Protein AF-0000000068720904 (afdb_homodimer)

Organism: Bacillus thuringiensis (NCBI:txid1428)

Secondary structure (DSSP, 8-state):
-PPP---B-TTSPBPEEEEEEEEEE-B-TTSSB-SS--EEPTT--EEEEEE-TTT--EEEEEE-TTS-EEEE-/-PPP---B-TTSPBPEEEEEEEEEE-B-TTSSB--SS-EEPTT--EEEEEE-TTT--EEEEEE-TTS-EEEE-

Nearest PDB structures (foldseek):
  6gaw-assembly1_BY  TM=2.038E-01  e=7.390E+00  Sus scrofa

pLDDT: mean 93.32, std 7.23, range [53.81, 98.44]

Foldseek 3Di:
DDDDDAEADPVGHGWDFDFDFAWDADADPVRDGDPPDTHTDPDPTDTDWIADPPPGDTFHWDADPVRDIYGDD/DDDDDAEADPVGHGWDFDFDFAFDADADPVRDGDPPDTHTDPDPTDTDWIADPPPGDTFHWDADPVRDIYGDD

Solvent-accessible surface area (backbone atoms only — not comparable to full-atom values): 8437 Å² total; per-residue (Å²): 128,85,75,81,65,77,41,61,40,96,87,67,46,67,36,23,38,29,30,33,39,26,27,41,21,46,57,36,91,80,26,40,73,39,72,86,67,54,44,66,45,84,92,59,59,45,76,66,29,28,36,24,84,84,82,65,51,71,40,48,59,41,63,50,98,88,62,26,48,35,69,48,131,127,86,77,81,66,77,41,60,39,95,86,68,46,67,36,23,38,28,28,33,38,27,28,42,22,46,57,37,92,78,28,39,73,32,80,70,76,50,45,65,47,86,91,58,57,44,78,65,30,29,36,25,83,82,84,64,52,71,39,48,60,40,62,50,99,86,63,25,47,35,70,47,128

Structure (mmCIF, N/CA/C/O backbone):
data_AF-0000000068720904-model_v1
#
loop_
_entity.id
_entity.type
_entity.pdbx_description
1 polymer 'Uncharacterized protein'
#
loop_
_atom_site.group_PDB
_atom_site.id
_atom_site.type_symbol
_atom_site.label_atom_id
_atom_site.label_alt_id
_atom_site.label_comp_id
_atom_site.label_asym_id
_atom_site.label_entity_id
_atom_site.label_seq_id
_atom_site.pdbx_PDB_ins_code
_atom_site.Cartn_x
_atom_site.Cartn_y
_atom_site.Cartn_z
_atom_site.occupancy
_atom_site.B_iso_or_equiv
_atom_site.auth_seq_id
_atom_site.auth_comp_id
_atom_site.auth_asym_id
_atom_site.auth_atom_id
_atom_site.pdbx_PDB_model_num
ATOM 1 N N . MET A 1 1 ? 4.43 -32.312 5.508 1 53.81 1 MET A N 1
ATOM 2 C CA . MET A 1 1 ? 3.605 -31.297 4.84 1 53.81 1 MET A CA 1
ATOM 3 C C . MET A 1 1 ? 4.355 -30.656 3.672 1 53.81 1 MET A C 1
ATOM 5 O O . MET A 1 1 ? 5.578 -30.516 3.719 1 53.81 1 MET A O 1
ATOM 9 N N . ALA A 1 2 ? 3.674 -30.609 2.516 1 71.44 2 ALA A N 1
ATOM 10 C CA . ALA A 1 2 ? 4.375 -30.172 1.312 1 71.44 2 ALA A CA 1
ATOM 11 C C . ALA A 1 2 ? 4.891 -28.734 1.467 1 71.44 2 ALA A C 1
ATOM 13 O O . ALA A 1 2 ? 4.258 -27.906 2.123 1 71.44 2 ALA A O 1
ATOM 14 N N . LYS A 1 3 ? 6.133 -28.547 1.232 1 90.44 3 LYS A N 1
ATOM 15 C CA . LYS A 1 3 ? 6.797 -27.25 1.254 1 90.44 3 LYS A CA 1
ATOM 16 C C . LYS A 1 3 ? 6.047 -26.234 0.398 1 90.44 3 LYS A C 1
ATOM 18 O O . LYS A 1 3 ? 5.508 -26.578 -0.655 1 90.44 3 LYS A O 1
ATOM 23 N N . TYR A 1 4 ? 5.844 -25.141 0.834 1 94.94 4 TYR A N 1
ATOM 24 C CA . TYR A 1 4 ? 5.168 -24.078 0.096 1 94.94 4 TYR A CA 1
ATOM 25 C C . TYR A 1 4 ? 5.91 -23.75 -1.196 1 94.94 4 TYR A C 1
ATOM 27 O O . TYR A 1 4 ? 7.137 -23.641 -1.203 1 94.94 4 TYR A O 1
ATOM 35 N N . GLU A 1 5 ? 5.129 -23.641 -2.232 1 93.75 5 GLU A N 1
ATOM 36 C CA . GLU A 1 5 ? 5.645 -23.156 -3.512 1 93.75 5 GLU A CA 1
ATOM 37 C C . GLU A 1 5 ? 4.973 -21.859 -3.926 1 93.75 5 GLU A C 1
ATOM 39 O O . GLU A 1 5 ? 3.744 -21.766 -3.955 1 93.75 5 GLU A O 1
ATOM 44 N N . LYS A 1 6 ? 5.836 -21 -4.332 1 96.12 6 LYS A N 1
ATOM 45 C CA . LYS A 1 6 ? 5.301 -19.719 -4.789 1 96.12 6 LYS A CA 1
ATOM 46 C C . LYS A 1 6 ? 4.457 -19.906 -6.047 1 96.12 6 LYS A C 1
ATOM 48 O O . LYS A 1 6 ? 4.789 -20.703 -6.918 1 96.12 6 LYS A O 1
ATOM 53 N N . PRO A 1 7 ? 3.449 -19.125 -6.168 1 97.06 7 PRO A N 1
ATOM 54 C CA . PRO A 1 7 ? 2.623 -19.234 -7.371 1 97.06 7 PRO A CA 1
ATOM 55 C C . PRO A 1 7 ? 3.369 -18.828 -8.641 1 97.06 7 PRO A C 1
ATOM 57 O O . PRO A 1 7 ? 4.164 -17.891 -8.617 1 97.06 7 PRO A O 1
ATOM 60 N N . ARG A 1 8 ? 3.035 -19.531 -9.688 1 97.25 8 ARG A N 1
ATOM 61 C CA . ARG A 1 8 ? 3.666 -19.297 -10.977 1 97.25 8 ARG A CA 1
ATOM 62 C C . ARG A 1 8 ? 2.621 -19.078 -12.062 1 97.25 8 ARG A C 1
ATOM 64 O O . ARG A 1 8 ? 1.516 -19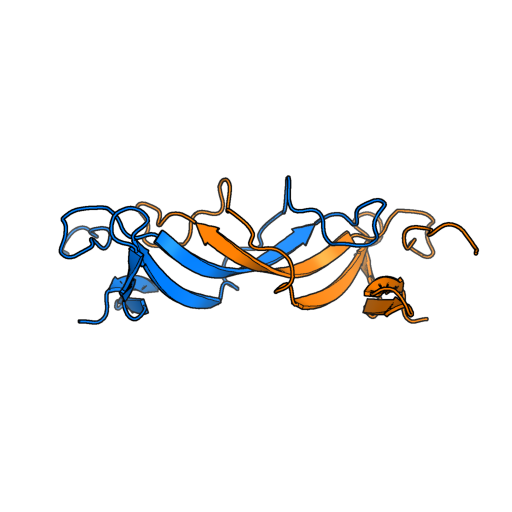.609 -11.992 1 97.25 8 ARG A O 1
ATOM 71 N N . CYS A 1 9 ? 3.021 -18.266 -12.984 1 97.94 9 CYS A N 1
ATOM 72 C CA . CYS A 1 9 ? 2.23 -18.062 -14.188 1 97.94 9 CYS A CA 1
ATOM 73 C C . CYS A 1 9 ? 2.309 -19.266 -15.117 1 97.94 9 CYS A C 1
ATOM 75 O O . CYS A 1 9 ? 3.25 -20.062 -15.031 1 97.94 9 CYS A O 1
ATOM 77 N N . ASP A 1 10 ? 1.298 -19.391 -16.062 1 97.19 10 ASP A N 1
ATOM 78 C CA . ASP A 1 10 ? 1.336 -20.453 -17.078 1 97.19 10 ASP A CA 1
ATOM 79 C C . ASP A 1 10 ? 2.574 -20.312 -17.953 1 97.19 10 ASP A C 1
ATOM 81 O O . ASP A 1 10 ? 3.076 -21.312 -18.484 1 97.19 10 ASP A O 1
ATOM 85 N N . CYS A 1 11 ? 3.1 -19.219 -18.047 1 98 11 CYS A N 1
ATOM 86 C CA . CYS A 1 11 ? 4.266 -19 -18.891 1 98 11 CYS A CA 1
ATOM 87 C C . CYS A 1 11 ? 5.547 -19.391 -18.172 1 98 11 CYS A C 1
ATOM 89 O O . CYS A 1 11 ? 6.637 -19.312 -18.734 1 98 11 CYS A O 1
ATOM 91 N N . GLY A 1 12 ? 5.48 -19.703 -16.875 1 97.19 12 GLY A N 1
ATOM 92 C CA . GLY A 1 12 ? 6.621 -20.172 -16.109 1 97.19 12 GLY A CA 1
ATOM 93 C C . GLY A 1 12 ? 7.184 -19.141 -15.172 1 97.19 12 GLY A C 1
ATOM 94 O O . GLY A 1 12 ? 7.93 -19.469 -14.25 1 97.19 12 GLY A O 1
ATOM 95 N N . SER A 1 13 ? 6.816 -17.875 -15.219 1 97.56 13 SER A N 1
ATOM 96 C CA . SER A 1 13 ? 7.359 -16.781 -14.43 1 97.56 13 SER A CA 1
ATOM 97 C C . SER A 1 13 ? 6.691 -16.703 -13.062 1 97.56 13 SER A C 1
ATOM 99 O O . SER A 1 13 ? 5.555 -17.141 -12.891 1 97.56 13 SER A O 1
ATOM 101 N N . PRO A 1 14 ? 7.406 -16.141 -12.109 1 96.88 14 PRO A N 1
ATOM 102 C CA . PRO A 1 14 ? 6.77 -15.914 -10.805 1 96.88 14 PRO A CA 1
ATOM 103 C C . PRO A 1 14 ? 5.637 -14.891 -10.883 1 96.88 14 PRO A C 1
ATOM 105 O O . PRO A 1 14 ? 5.727 -13.922 -11.641 1 96.88 14 PRO A O 1
ATOM 108 N N . LEU A 1 15 ? 4.633 -15.117 -10.094 1 97.81 15 LEU A N 1
ATOM 109 C CA . LEU A 1 15 ? 3.529 -14.172 -9.992 1 97.81 15 LEU A CA 1
ATOM 110 C C . LEU A 1 15 ? 3.77 -13.18 -8.859 1 97.81 15 LEU A C 1
ATOM 112 O O . LEU A 1 15 ? 4.355 -13.539 -7.832 1 97.81 15 LEU A O 1
ATOM 116 N N . ALA A 1 16 ? 3.275 -11.992 -9.062 1 97.5 16 ALA A N 1
ATOM 117 C CA . ALA A 1 16 ? 3.338 -10.938 -8.055 1 97.5 16 ALA A CA 1
ATOM 118 C C . ALA A 1 16 ? 1.971 -10.703 -7.418 1 97.5 16 ALA A C 1
ATOM 120 O O . ALA A 1 16 ? 0.938 -10.977 -8.031 1 97.5 16 ALA A O 1
ATOM 121 N N . PHE A 1 17 ? 2.053 -10.266 -6.234 1 97.56 17 PHE A N 1
ATOM 122 C CA . PHE A 1 17 ? 0.867 -9.805 -5.523 1 97.56 17 PHE A CA 1
ATOM 123 C C . PHE A 1 17 ? 0.452 -8.422 -6.008 1 97.56 17 PHE A C 1
ATOM 125 O O . PHE A 1 17 ? 1.273 -7.504 -6.059 1 97.56 17 PHE A O 1
ATOM 132 N N . ARG A 1 18 ? -0.755 -8.219 -6.402 1 97.19 18 ARG A N 1
ATOM 133 C CA . ARG A 1 18 ? -1.301 -6.91 -6.727 1 97.19 18 ARG A CA 1
ATOM 134 C C . ARG A 1 18 ? -2.527 -6.598 -5.879 1 97.19 18 ARG A C 1
ATOM 136 O O . ARG A 1 18 ? -3.475 -7.387 -5.832 1 97.19 18 ARG A O 1
ATOM 143 N N . GLY A 1 19 ? -2.438 -5.508 -5.188 1 96.75 19 GLY A N 1
ATOM 144 C CA . GLY A 1 19 ? -3.523 -5.125 -4.297 1 96.75 19 GLY A CA 1
ATOM 145 C C . GLY A 1 19 ? -3.164 -3.975 -3.377 1 96.75 19 GLY A C 1
ATOM 146 O O . GLY A 1 19 ? -2.318 -3.145 -3.713 1 96.75 19 GLY A O 1
ATOM 147 N N . TYR A 1 20 ? -3.9 -3.926 -2.314 1 96.19 20 TYR A N 1
ATOM 148 C CA . TYR A 1 20 ? -3.742 -2.838 -1.354 1 96.19 20 TYR A CA 1
ATOM 149 C C . TYR A 1 20 ? -2.865 -3.27 -0.185 1 96.19 20 TYR A C 1
ATOM 151 O O . TYR A 1 20 ? -3.107 -4.309 0.433 1 96.19 20 TYR A O 1
ATOM 159 N N . ILE A 1 21 ? -1.916 -2.471 0.069 1 94.12 21 ILE A N 1
ATOM 160 C CA . ILE A 1 21 ? -1.068 -2.604 1.249 1 94.12 21 ILE A CA 1
ATOM 161 C C . ILE A 1 21 ? -1.359 -1.464 2.223 1 94.12 21 ILE A C 1
ATOM 163 O O . ILE A 1 21 ? -1.448 -0.302 1.819 1 94.12 21 ILE A O 1
ATOM 167 N N . TYR A 1 22 ? -1.606 -1.882 3.479 1 95.12 22 TYR A N 1
ATOM 168 C CA . TYR A 1 22 ? -1.789 -0.863 4.504 1 95.12 22 TYR A CA 1
ATOM 169 C C . TYR A 1 22 ? -0.447 -0.313 4.973 1 95.12 22 TYR A C 1
ATOM 171 O O . TYR A 1 22 ? 0.472 -1.078 5.277 1 95.12 22 TYR A O 1
ATOM 179 N N . ALA A 1 23 ? -0.345 1.045 4.965 1 95.06 23 ALA A N 1
ATOM 180 C CA . ALA A 1 23 ? 0.965 1.618 5.262 1 95.06 23 ALA A CA 1
ATOM 181 C C . ALA A 1 23 ? 0.832 3.016 5.859 1 95.06 23 ALA A C 1
ATOM 183 O O . ALA A 1 23 ? -0.236 3.629 5.789 1 95.06 23 ALA A O 1
ATOM 184 N N . VAL A 1 24 ? 1.888 3.375 6.508 1 94.38 24 VAL A N 1
ATOM 185 C CA . VAL A 1 24 ? 2.109 4.766 6.883 1 94.38 24 VAL A CA 1
ATOM 186 C C . VAL A 1 24 ? 3.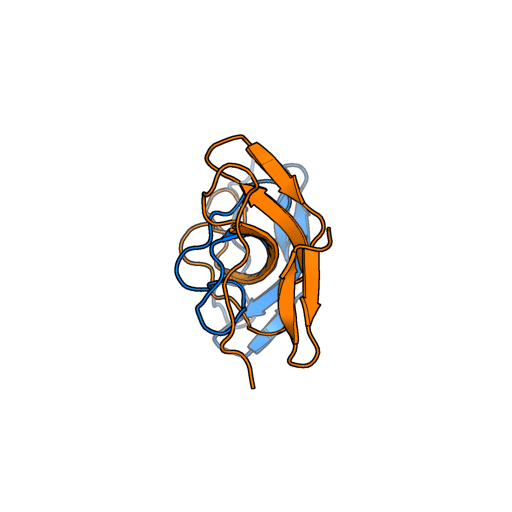205 5.371 6.004 1 94.38 24 VAL A C 1
ATOM 188 O O . VAL A 1 24 ? 4.254 4.754 5.801 1 94.38 24 VAL A O 1
ATOM 191 N N . THR A 1 25 ? 2.891 6.535 5.441 1 94.5 25 THR A N 1
ATOM 192 C CA . THR A 1 25 ? 3.893 7.176 4.598 1 94.5 25 THR A CA 1
ATOM 193 C C . THR A 1 25 ? 3.793 8.695 4.695 1 94.5 25 THR A C 1
ATOM 195 O O . THR A 1 25 ? 2.803 9.227 5.203 1 94.5 25 THR A O 1
ATOM 198 N N . GLY A 1 26 ? 4.801 9.305 4.246 1 94.5 26 GLY A N 1
ATOM 199 C CA . GLY A 1 26 ? 4.793 10.758 4.277 1 94.5 26 GLY A CA 1
ATOM 200 C C . GLY A 1 26 ? 3.871 11.367 3.24 1 94.5 26 GLY A C 1
ATOM 201 O O . GLY A 1 26 ? 3.412 10.68 2.326 1 94.5 26 GLY A O 1
ATOM 202 N N . VAL A 1 27 ? 3.664 12.656 3.406 1 96.06 27 VAL A N 1
ATOM 203 C CA . VAL A 1 27 ? 2.947 13.469 2.428 1 96.06 27 VAL A CA 1
ATOM 204 C C . VAL A 1 27 ? 3.936 14.32 1.639 1 96.06 27 VAL A C 1
ATOM 206 O O . VAL A 1 27 ? 4.773 15.016 2.223 1 96.06 27 VAL A O 1
ATOM 209 N N . THR A 1 28 ? 3.854 14.273 0.358 1 94.69 28 THR A N 1
ATOM 210 C CA . THR A 1 28 ? 4.801 14.984 -0.493 1 94.69 28 THR A CA 1
ATOM 211 C C . THR A 1 28 ? 4.457 16.469 -0.564 1 94.69 28 THR A C 1
ATOM 213 O O . THR A 1 28 ? 3.4 16.891 -0.086 1 94.69 28 THR A O 1
ATOM 216 N N . GLN A 1 29 ? 5.336 17.188 -1.253 1 94.19 29 GLN A N 1
ATOM 217 C CA . GLN A 1 29 ? 5.113 18.625 -1.459 1 94.19 29 GLN A CA 1
ATOM 218 C C . GLN A 1 29 ? 3.92 18.859 -2.381 1 94.19 29 GLN A C 1
ATOM 220 O O . GLN A 1 29 ? 3.355 19.953 -2.398 1 94.19 29 GLN A O 1
ATOM 225 N N . LYS A 1 30 ? 3.557 17.812 -3.117 1 93.12 30 LYS A N 1
ATOM 226 C CA . LYS A 1 30 ? 2.424 17.938 -4.027 1 93.12 30 LYS A CA 1
ATOM 227 C C . LYS A 1 30 ? 1.127 17.5 -3.355 1 93.12 30 LYS A C 1
ATOM 229 O O . LYS A 1 30 ? 0.075 17.453 -3.998 1 93.12 30 LYS A O 1
ATOM 234 N N . GLY A 1 31 ? 1.241 17.109 -2.078 1 94.75 31 GLY A N 1
ATOM 235 C CA . GLY A 1 31 ? 0.041 16.797 -1.325 1 94.75 31 GLY A CA 1
ATOM 236 C C . GLY A 1 31 ? -0.442 15.367 -1.558 1 94.75 31 GLY A C 1
ATOM 237 O O . GLY A 1 31 ? -1.636 15.086 -1.434 1 94.75 31 GLY A O 1
ATOM 238 N N . LEU A 1 32 ? 0.422 14.539 -2.031 1 94.06 32 LEU A N 1
ATOM 239 C CA . LEU A 1 32 ? 0.117 13.133 -2.27 1 94.06 32 LEU A CA 1
ATOM 240 C C . LEU A 1 32 ? 0.897 12.242 -1.312 1 94.06 32 LEU A C 1
ATOM 242 O O . LEU A 1 32 ? 1.914 12.656 -0.754 1 94.06 32 LEU A O 1
ATOM 246 N N . PRO A 1 33 ? 0.322 11.047 -1.099 1 94.56 33 PRO A N 1
ATOM 247 C CA . PRO A 1 33 ? 1.167 10.133 -0.33 1 94.56 33 PRO A CA 1
ATOM 248 C C . PRO A 1 33 ? 2.506 9.859 -1.009 1 94.56 33 PRO A C 1
ATOM 250 O O . PRO A 1 33 ? 2.566 9.727 -2.234 1 94.56 33 PRO A O 1
ATOM 253 N N . SER A 1 34 ? 3.52 9.789 -0.166 1 91.75 34 SER A N 1
ATOM 254 C CA . SER A 1 34 ? 4.832 9.438 -0.703 1 91.75 34 SER A CA 1
ATOM 255 C C . SER A 1 34 ? 4.887 7.969 -1.104 1 91.75 34 SER A C 1
ATOM 257 O O . SER A 1 34 ? 4.512 7.09 -0.322 1 91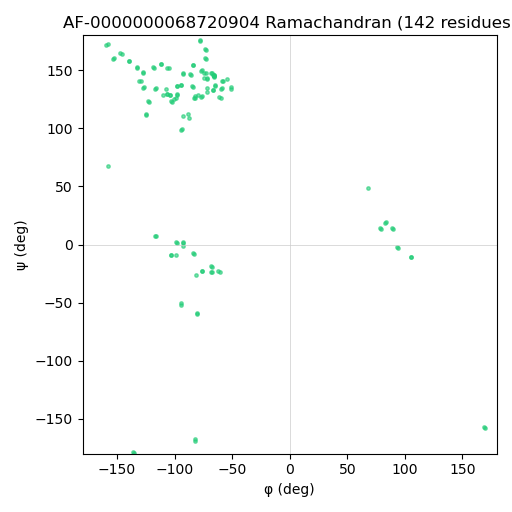.75 34 SER A O 1
ATOM 259 N N . MET A 1 35 ? 5.457 7.746 -2.307 1 83.25 35 MET A N 1
ATOM 260 C CA . MET A 1 35 ? 5.566 6.379 -2.812 1 83.25 35 MET A CA 1
ATOM 261 C C . MET A 1 35 ? 6.957 5.809 -2.555 1 83.25 35 MET A C 1
ATOM 263 O O . MET A 1 35 ? 7.219 4.641 -2.85 1 83.25 35 MET A O 1
ATOM 267 N N . TYR A 1 36 ? 7.93 6.52 -2.131 1 76.69 36 TYR A N 1
ATOM 268 C CA . TYR A 1 36 ? 9.328 6.105 -2.033 1 76.69 36 TYR A CA 1
ATOM 269 C C . TYR A 1 36 ? 9.562 5.293 -0.765 1 76.69 36 TYR A C 1
ATOM 271 O O . TYR A 1 36 ? 10.219 4.25 -0.801 1 76.69 36 TYR A O 1
ATOM 279 N N . ARG A 1 37 ? 8.93 5.348 0.271 1 77.31 37 ARG A N 1
ATOM 280 C CA . ARG A 1 37 ? 9.227 4.574 1.474 1 77.31 37 ARG A CA 1
ATOM 281 C C . ARG A 1 37 ? 7.988 4.457 2.363 1 77.31 37 ARG A C 1
ATOM 283 O O . ARG A 1 37 ? 8 4.902 3.512 1 77.31 37 ARG A O 1
ATOM 290 N N . PRO A 1 38 ? 7.098 3.752 1.802 1 86.38 38 PRO A N 1
ATOM 291 C CA . PRO A 1 38 ? 5.992 3.494 2.729 1 86.38 38 PRO A CA 1
ATOM 292 C C . PRO A 1 38 ? 6.344 2.459 3.795 1 86.38 38 PRO A C 1
ATOM 294 O O . PRO A 1 38 ? 7.191 1.594 3.562 1 86.38 38 PRO A O 1
ATOM 297 N N . LEU A 1 39 ? 5.852 2.668 4.961 1 89.75 39 LEU A N 1
ATOM 298 C CA . LEU A 1 39 ? 5.988 1.696 6.039 1 89.75 39 LEU A CA 1
ATOM 299 C C . LEU A 1 39 ? 4.762 0.79 6.113 1 89.75 39 LEU A C 1
ATOM 301 O O . LEU A 1 39 ? 3.74 1.167 6.691 1 89.75 39 LEU A O 1
ATOM 305 N N . PRO A 1 40 ? 4.91 -0.34 5.547 1 89.94 40 PRO A N 1
ATOM 306 C CA . PRO A 1 40 ? 3.754 -1.24 5.543 1 89.94 40 PRO A CA 1
ATOM 307 C C . PRO A 1 40 ? 3.461 -1.83 6.918 1 89.94 40 PRO A C 1
ATOM 309 O O . PRO A 1 40 ? 4.383 -2.086 7.695 1 89.94 40 PRO A O 1
ATOM 312 N N . ILE A 1 41 ? 2.271 -1.955 7.211 1 89.19 41 ILE A N 1
ATOM 313 C CA . ILE A 1 41 ? 1.805 -2.699 8.375 1 89.19 41 ILE A CA 1
ATOM 314 C C . ILE A 1 41 ? 1.286 -4.066 7.938 1 89.19 41 ILE A C 1
ATOM 316 O O . ILE A 1 41 ? 0.317 -4.16 7.18 1 89.19 41 ILE A O 1
ATOM 320 N N . LYS A 1 42 ? 1.901 -5.035 8.523 1 86.19 42 LYS A N 1
ATOM 321 C CA . LYS A 1 42 ? 1.64 -6.402 8.094 1 86.19 42 LYS A CA 1
ATOM 322 C C . LYS A 1 42 ? 0.265 -6.875 8.555 1 86.19 42 LYS A C 1
ATOM 324 O O . LYS A 1 42 ? -0.192 -6.5 9.641 1 86.19 42 LYS A O 1
ATOM 329 N N . GLY A 1 43 ? -0.296 -7.727 7.707 1 87.81 43 GLY A N 1
ATOM 330 C CA . GLY A 1 43 ? -1.505 -8.422 8.117 1 87.81 43 GLY A CA 1
ATOM 331 C C . GLY A 1 43 ? -2.775 -7.719 7.688 1 87.81 43 GLY A C 1
ATOM 332 O O . GLY A 1 43 ? -3.879 -8.211 7.926 1 87.81 43 GLY A O 1
ATOM 333 N N . LEU A 1 44 ? -2.643 -6.582 7.047 1 91.88 44 LEU A N 1
ATOM 334 C CA . LEU A 1 44 ? -3.828 -5.82 6.672 1 91.88 44 LEU A CA 1
ATOM 335 C C . LEU A 1 44 ? -3.943 -5.699 5.156 1 91.88 44 LEU A C 1
ATOM 337 O O . LEU A 1 44 ? -4.773 -4.941 4.652 1 91.88 44 LEU A O 1
ATOM 341 N N . GLU A 1 45 ? -3.109 -6.379 4.48 1 92.88 45 GLU A N 1
ATOM 342 C CA . GLU A 1 45 ? -3.113 -6.309 3.021 1 92.88 45 GLU A CA 1
ATOM 343 C C . GLU A 1 45 ? -4.371 -6.953 2.443 1 92.88 45 GLU A C 1
ATOM 345 O O . G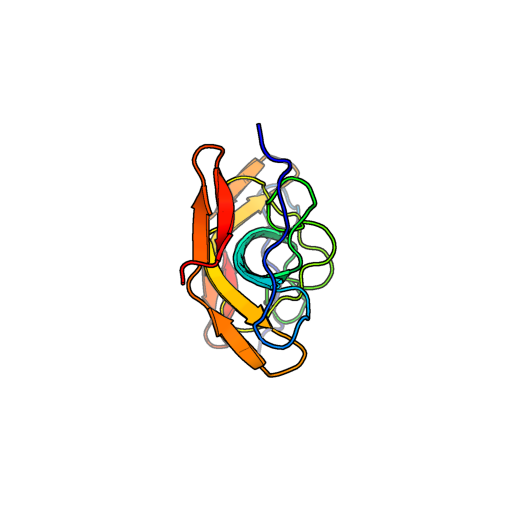LU A 1 45 ? -4.914 -7.895 3.023 1 92.88 45 GLU A O 1
ATOM 350 N N . LYS A 1 46 ? -4.785 -6.379 1.332 1 94.62 46 LYS A N 1
ATOM 351 C CA . LYS A 1 46 ? -5.906 -6.902 0.558 1 94.62 46 LYS A CA 1
ATOM 352 C C . LYS A 1 46 ? -5.5 -7.168 -0.889 1 94.62 46 LYS A C 1
ATOM 354 O O . LYS A 1 46 ? -5.312 -6.23 -1.668 1 94.62 46 LYS A O 1
ATOM 359 N N . GLY A 1 47 ? -5.488 -8.367 -1.169 1 95.88 47 GLY A N 1
ATOM 360 C CA . GLY A 1 47 ? -5.086 -8.742 -2.516 1 95.88 47 GLY A CA 1
ATOM 361 C C . GLY A 1 47 ? -6.223 -8.688 -3.516 1 95.88 47 GLY A C 1
ATOM 362 O O . GLY A 1 47 ? -7.34 -9.109 -3.219 1 95.88 47 GLY A O 1
ATOM 363 N N . GLU A 1 48 ? -5.961 -8.156 -4.637 1 96.69 48 GLU A N 1
ATOM 364 C CA . GLU A 1 48 ? -6.918 -8.172 -5.738 1 96.69 48 GLU A CA 1
ATOM 365 C C . GLU A 1 48 ? -6.66 -9.344 -6.68 1 96.69 48 GLU A C 1
ATOM 367 O O . GLU A 1 48 ? -7.578 -10.102 -7.004 1 96.69 48 GLU A O 1
ATOM 372 N N . ASP A 1 49 ? -5.434 -9.508 -7.117 1 97.94 49 ASP A N 1
ATOM 373 C CA . ASP A 1 49 ? -5.074 -10.625 -7.988 1 97.94 49 ASP A CA 1
ATOM 374 C C . ASP A 1 49 ? -3.574 -10.891 -7.941 1 97.94 49 ASP A C 1
ATOM 376 O O . ASP A 1 49 ? -2.842 -10.242 -7.195 1 97.94 49 ASP A O 1
ATOM 380 N N . LEU A 1 50 ? -3.207 -12.016 -8.586 1 98.44 50 LEU A N 1
ATOM 381 C CA . LEU A 1 50 ? -1.811 -12.297 -8.898 1 98.44 50 LEU A CA 1
ATOM 382 C C . LEU A 1 50 ? -1.485 -11.914 -10.336 1 98.44 50 LEU A C 1
ATOM 384 O O . LEU A 1 50 ? -2.256 -12.211 -11.25 1 98.44 50 LEU A O 1
ATOM 388 N N . PHE A 1 51 ? -0.337 -11.273 -10.492 1 97.88 51 PHE A N 1
ATOM 389 C CA . PHE A 1 51 ? -0.013 -10.617 -11.75 1 97.88 51 PHE A CA 1
ATOM 390 C C . PHE A 1 51 ? 1.339 -11.086 -12.273 1 97.88 51 PHE A C 1
ATOM 392 O O . PHE A 1 51 ? 2.303 -11.195 -11.516 1 97.88 51 PHE A O 1
ATOM 399 N N . CYS A 1 52 ? 1.334 -11.344 -13.555 1 98.06 52 CYS A N 1
ATOM 400 C CA . CYS A 1 52 ? 2.594 -11.695 -14.203 1 98.06 52 CYS A CA 1
ATOM 401 C C . CYS A 1 52 ? 3.184 -10.5 -14.938 1 98.06 52 CYS A C 1
ATOM 403 O O . CYS A 1 52 ? 2.59 -9.992 -15.891 1 98.06 52 CYS A O 1
ATOM 405 N N . TRP A 1 53 ? 4.414 -10.164 -14.633 1 96.06 53 TRP A N 1
ATOM 406 C CA . TRP A 1 53 ? 5.066 -9.023 -15.266 1 96.06 53 TRP A CA 1
ATOM 407 C C . TRP A 1 53 ? 5.5 -9.367 -16.688 1 96.06 53 TRP A C 1
ATOM 409 O O . TRP A 1 53 ? 5.652 -8.484 -17.531 1 96.06 53 TRP A O 1
ATOM 419 N N . HIS A 1 54 ? 5.633 -10.602 -16.859 1 97.5 54 HIS A N 1
ATOM 420 C CA . HIS A 1 54 ? 6.168 -11.031 -18.141 1 97.5 54 HIS A CA 1
ATOM 421 C C . HIS A 1 54 ? 5.086 -11.047 -19.219 1 97.5 54 HIS A C 1
ATOM 423 O O . HIS A 1 54 ? 5.223 -10.398 -20.266 1 97.5 54 HIS A O 1
ATOM 429 N N . CYS A 1 55 ? 4.035 -11.781 -19.094 1 98.12 55 CYS A N 1
ATOM 430 C CA . CYS A 1 55 ? 3.02 -11.922 -20.141 1 98.12 55 CYS A CA 1
ATOM 431 C C . CYS A 1 55 ? 1.782 -11.094 -19.797 1 98.12 55 CYS A C 1
ATOM 433 O O . CYS A 1 55 ? 0.825 -11.062 -20.578 1 98.12 55 CYS A O 1
ATOM 435 N N . ARG A 1 56 ? 1.661 -10.539 -18.656 1 97.06 56 ARG A N 1
ATOM 436 C CA . ARG A 1 56 ? 0.66 -9.562 -18.25 1 97.06 56 ARG A CA 1
ATOM 437 C C . ARG A 1 56 ? -0.665 -10.242 -17.922 1 97.06 56 ARG A C 1
ATOM 439 O O . ARG A 1 56 ? -1.697 -9.578 -17.797 1 97.06 56 ARG A O 1
ATOM 446 N N . LYS A 1 57 ? -0.633 -11.562 -17.781 1 97.12 57 LYS A N 1
ATOM 447 C CA . LYS A 1 57 ? -1.833 -12.273 -17.344 1 97.12 57 LYS A CA 1
ATO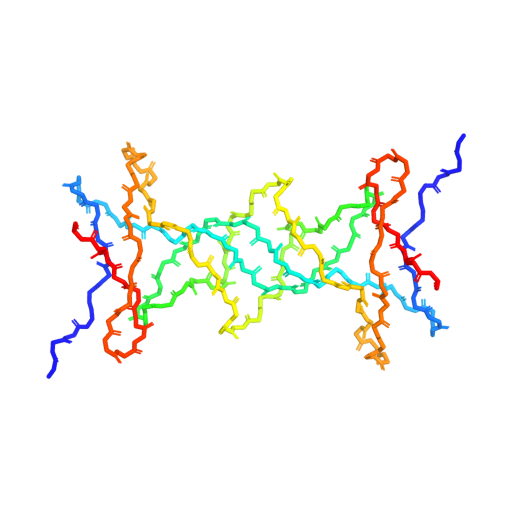M 448 C C . LYS A 1 57 ? -2.062 -12.102 -15.852 1 97.12 57 LYS A C 1
ATOM 450 O O . LYS A 1 57 ? -1.108 -11.977 -15.078 1 97.12 57 LYS A O 1
ATOM 455 N N . SER A 1 58 ? -3.326 -12.141 -15.492 1 97.62 58 SER A N 1
ATOM 456 C CA . SER A 1 58 ? -3.721 -12.094 -14.086 1 97.62 58 SER A CA 1
ATOM 457 C C . SER A 1 58 ? -4.469 -13.359 -13.68 1 97.62 58 SER A C 1
ATOM 459 O O . SER A 1 58 ? -5.094 -14.008 -14.516 1 97.62 58 SER A O 1
ATOM 461 N N . TYR A 1 59 ? -4.344 -13.641 -12.422 1 98.19 59 TYR A N 1
ATOM 462 C CA . TYR A 1 59 ? -5 -14.812 -11.844 1 98.19 59 TYR A CA 1
ATOM 463 C C . TYR A 1 59 ? -5.711 -14.453 -10.547 1 98.19 59 TYR A C 1
ATOM 465 O O . TYR A 1 59 ? -5.301 -13.531 -9.836 1 98.19 59 TYR A O 1
ATOM 473 N N . GLU A 1 60 ? -6.746 -15.172 -10.227 1 97.94 60 GLU A N 1
ATOM 474 C CA . GLU A 1 60 ? -7.418 -15.008 -8.938 1 97.94 60 GLU A CA 1
ATOM 475 C C . GLU A 1 60 ? -6.504 -15.398 -7.781 1 97.94 60 GLU A C 1
ATOM 477 O O . GLU A 1 60 ? -5.801 -16.406 -7.855 1 97.94 60 GLU A O 1
ATOM 482 N N . ILE A 1 61 ? -6.562 -14.594 -6.832 1 97.94 61 ILE A N 1
ATOM 483 C CA . ILE A 1 61 ? -5.734 -14.812 -5.648 1 97.94 61 ILE A CA 1
ATOM 484 C C . ILE A 1 61 ? -6.527 -15.578 -4.594 1 97.94 61 ILE A C 1
ATOM 486 O O . ILE A 1 61 ? -7.719 -15.328 -4.402 1 97.94 61 ILE A O 1
ATOM 490 N N . GLY A 1 62 ? -5.898 -16.562 -3.947 1 96.31 62 GLY A N 1
ATOM 491 C CA . GLY A 1 62 ? -6.453 -17.312 -2.83 1 96.31 62 GLY A CA 1
ATOM 492 C C . GLY A 1 62 ? -5.465 -17.516 -1.696 1 96.31 62 GLY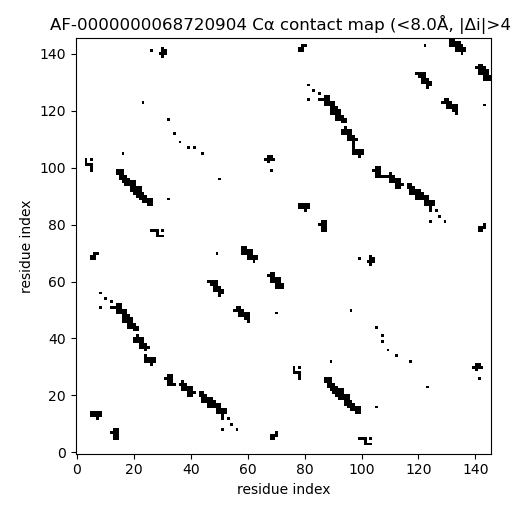 A C 1
ATOM 493 O O . GLY A 1 62 ? -4.375 -16.938 -1.71 1 96.31 62 GLY A O 1
ATOM 494 N N . LYS A 1 63 ? -5.953 -18.219 -0.68 1 95.31 63 LYS A N 1
ATOM 495 C CA . LYS A 1 63 ? -5.113 -18.594 0.455 1 95.31 63 LYS A CA 1
ATOM 496 C C . LYS A 1 63 ? -5.246 -20.078 0.768 1 95.31 63 LYS A C 1
ATOM 498 O O . LYS A 1 63 ? -6.336 -20.641 0.658 1 95.31 63 LYS A O 1
ATOM 503 N N . ASP A 1 64 ? -4.105 -20.656 1.104 1 94.75 64 ASP A N 1
ATOM 504 C CA . ASP A 1 64 ? -4.191 -22.047 1.558 1 94.75 64 ASP A CA 1
ATOM 505 C C . ASP A 1 64 ? -4.57 -22.109 3.035 1 94.75 64 ASP A C 1
ATOM 507 O O . ASP A 1 64 ? -4.941 -21.094 3.637 1 94.75 64 ASP A O 1
ATOM 511 N N . GLN A 1 65 ? -4.477 -23.281 3.691 1 94.25 65 GLN A N 1
ATOM 512 C CA . GLN A 1 65 ? -4.953 -23.516 5.051 1 94.25 65 GLN A CA 1
ATOM 513 C C . GLN A 1 65 ? -4.133 -22.734 6.066 1 94.25 65 GLN A C 1
ATOM 515 O O . GLN A 1 65 ? -4.605 -22.453 7.168 1 94.25 65 GLN A O 1
ATOM 520 N N . LYS A 1 66 ? -2.85 -22.375 5.688 1 94.88 66 LYS A N 1
ATOM 521 C CA . LYS A 1 66 ? -1.953 -21.656 6.594 1 94.88 66 LYS A CA 1
ATOM 522 C C . LYS A 1 66 ? -1.957 -20.156 6.309 1 94.88 66 LYS A C 1
ATOM 524 O O . LYS A 1 66 ? -1.156 -19.422 6.875 1 94.88 66 LYS A O 1
ATOM 529 N N . GLY A 1 67 ? -2.758 -19.734 5.34 1 93.44 67 GLY A N 1
ATOM 530 C CA . GLY A 1 67 ? -2.889 -18.328 5.031 1 93.44 67 GLY A CA 1
ATOM 531 C C . GLY A 1 67 ? -1.89 -17.844 3.996 1 93.44 67 GLY A C 1
ATOM 532 O O . GLY A 1 67 ? -1.707 -16.641 3.812 1 93.44 67 GLY A O 1
ATOM 533 N N . ARG A 1 68 ? -1.256 -18.828 3.334 1 95.38 68 ARG A N 1
ATOM 534 C CA . ARG A 1 68 ? -0.262 -18.469 2.332 1 95.38 68 ARG A CA 1
ATOM 535 C C . ARG A 1 68 ? -0.917 -18.219 0.975 1 95.38 68 ARG A C 1
ATOM 537 O O . ARG A 1 68 ? -1.878 -18.906 0.616 1 95.38 68 ARG A O 1
ATOM 544 N N . ILE A 1 69 ? -0.343 -17.297 0.26 1 97.12 69 ILE A N 1
ATOM 545 C CA . ILE A 1 69 ? -0.887 -16.891 -1.033 1 97.12 69 ILE A CA 1
ATOM 546 C C . ILE A 1 69 ? -0.76 -18.047 -2.023 1 97.12 69 ILE A C 1
ATOM 548 O O . ILE A 1 69 ? 0.319 -18.625 -2.18 1 97.12 69 ILE A O 1
ATOM 552 N N . VAL A 1 70 ? -1.854 -18.312 -2.738 1 97.06 70 VAL A N 1
ATOM 553 C CA . VAL A 1 70 ? -1.865 -19.297 -3.807 1 97.06 70 VAL A CA 1
ATOM 554 C C . VAL A 1 70 ? -2.682 -18.781 -4.988 1 97.06 70 VAL A C 1
ATOM 556 O O . VAL A 1 70 ? -3.471 -17.844 -4.844 1 97.06 70 VAL A O 1
ATOM 559 N N . ARG A 1 71 ? -2.383 -19.344 -6.094 1 96.19 71 ARG A N 1
ATOM 560 C CA . ARG A 1 71 ? -3.174 -19.094 -7.293 1 96.19 71 ARG A CA 1
ATOM 561 C C . ARG A 1 71 ? -4.418 -19.984 -7.328 1 96.19 71 ARG A C 1
ATOM 563 O O . ARG A 1 71 ? -4.336 -21.188 -7.086 1 96.19 71 ARG A O 1
ATOM 570 N N . VAL A 1 72 ? -5.605 -19.219 -7.496 1 91.94 72 VAL A N 1
ATOM 571 C CA . VAL A 1 72 ? -6.836 -19.984 -7.648 1 91.94 72 VAL A CA 1
ATOM 572 C C . VAL A 1 72 ? -7.062 -20.312 -9.125 1 91.94 72 VAL A C 1
ATOM 574 O O . VAL A 1 72 ? -6.91 -19.453 -9.992 1 91.94 72 VAL A O 1
ATOM 577 N N . ASN A 1 73 ? -6.984 -21.562 -9.586 1 73.75 73 ASN A N 1
ATOM 578 C CA . ASN A 1 73 ? -7.117 -22.094 -10.945 1 73.75 73 ASN A CA 1
ATOM 579 C C . ASN A 1 73 ? -8.422 -21.625 -11.594 1 73.75 73 ASN A C 1
ATOM 581 O O . ASN A 1 73 ? -9.453 -21.531 -10.93 1 73.75 73 ASN A O 1
ATOM 585 N N . MET B 1 1 ? -2.535 32.062 -5.637 1 54.22 1 MET B N 1
ATOM 586 C CA . MET B 1 1 ? -3.07 30.922 -4.934 1 54.22 1 MET B CA 1
ATOM 587 C C . MET B 1 1 ? -2.109 30.453 -3.844 1 54.22 1 MET B C 1
ATOM 589 O O . MET B 1 1 ? -0.892 30.531 -4.008 1 54.22 1 MET B O 1
ATOM 593 N N . ALA B 1 2 ? -2.668 30.312 -2.637 1 71.19 2 ALA B N 1
ATOM 594 C CA . ALA B 1 2 ? -1.792 30.016 -1.504 1 71.19 2 ALA B CA 1
ATOM 595 C C . ALA B 1 2 ? -1.034 28.703 -1.713 1 71.19 2 ALA B C 1
ATOM 597 O O . ALA B 1 2 ? -1.565 27.766 -2.301 1 71.19 2 ALA B O 1
ATOM 598 N N . LYS B 1 3 ? 0.238 28.75 -1.604 1 90.19 3 LYS B N 1
ATOM 599 C CA . LYS B 1 3 ? 1.131 27.594 -1.7 1 90.19 3 LYS B CA 1
ATOM 600 C C . LYS B 1 3 ? 0.673 26.469 -0.782 1 90.19 3 LYS B C 1
ATOM 602 O O . LYS B 1 3 ? 0.179 26.719 0.32 1 90.19 3 LYS B O 1
ATOM 607 N N . TYR B 1 4 ? 0.662 25.359 -1.204 1 94.75 4 TYR B N 1
ATOM 608 C CA . TYR B 1 4 ? 0.274 24.188 -0.412 1 94.75 4 TYR B CA 1
ATOM 609 C C . TYR B 1 4 ? 1.177 24.031 0.806 1 94.75 4 TYR B C 1
ATOM 611 O O . TYR B 1 4 ? 2.398 24.156 0.702 1 94.75 4 TYR B O 1
ATOM 619 N N . GLU B 1 5 ? 0.521 23.797 1.906 1 93.62 5 GLU B N 1
ATOM 620 C CA . GLU B 1 5 ? 1.233 23.453 3.131 1 93.62 5 GLU B CA 1
ATOM 621 C C . GLU B 1 5 ? 0.876 22.031 3.596 1 93.62 5 GLU B C 1
ATOM 623 O O . GLU B 1 5 ? -0.302 21.703 3.736 1 93.62 5 GLU B O 1
ATOM 628 N N . LYS B 1 6 ? 1.906 21.391 3.924 1 95.94 6 LYS B N 1
ATOM 629 C CA . LYS B 1 6 ? 1.681 20.047 4.422 1 95.94 6 LYS B CA 1
ATOM 630 C C . LYS B 1 6 ? 0.938 20.062 5.754 1 95.94 6 LYS B C 1
ATOM 632 O O . LYS B 1 6 ? 1.183 20.938 6.594 1 95.94 6 LYS B O 1
ATOM 637 N N . PRO B 1 7 ? 0.119 19.094 5.969 1 97.12 7 PRO B N 1
ATOM 638 C CA . PRO B 1 7 ? -0.605 19.047 7.242 1 97.12 7 PRO B CA 1
ATOM 639 C C . PRO B 1 7 ? 0.316 18.828 8.438 1 97.12 7 PRO B C 1
ATOM 641 O O . PRO B 1 7 ? 1.281 18.062 8.344 1 97.12 7 PRO B O 1
ATOM 644 N N . ARG B 1 8 ? -0.065 19.469 9.508 1 97.25 8 ARG B N 1
ATOM 645 C CA . ARG B 1 8 ? 0.716 19.391 10.742 1 97.25 8 ARG B CA 1
ATOM 646 C C . ARG B 1 8 ? -0.16 18.984 11.914 1 97.25 8 ARG B C 1
ATOM 648 O O . ARG B 1 8 ? -1.354 19.281 11.945 1 97.25 8 ARG B O 1
ATOM 655 N N . CYS B 1 9 ? 0.486 18.297 12.797 1 97.94 9 CYS B N 1
ATOM 656 C CA . CYS B 1 9 ? -0.134 17.938 14.07 1 97.94 9 CYS B CA 1
ATOM 657 C C . CYS B 1 9 ? -0.223 19.156 14.984 1 97.94 9 CYS B C 1
ATOM 659 O O . CYS B 1 9 ? 0.522 20.125 14.82 1 97.94 9 CYS B O 1
ATOM 661 N N . ASP B 1 10 ? -1.146 19.078 16.031 1 97.19 10 ASP B N 1
ATOM 662 C CA . ASP B 1 10 ? -1.23 20.141 17.031 1 97.19 10 ASP B CA 1
ATOM 663 C C . ASP B 1 10 ? 0.084 20.266 17.797 1 97.19 10 ASP B C 1
ATOM 665 O O . ASP B 1 10 ? 0.42 21.359 18.281 1 97.19 10 ASP B O 1
ATOM 669 N N . CYS B 1 11 ? 0.825 19.297 17.828 1 97.94 11 CYS B N 1
ATOM 670 C CA . CYS B 1 11 ? 2.084 19.328 18.562 1 97.94 11 CYS B CA 1
ATOM 671 C C . CYS B 1 11 ? 3.189 19.953 17.719 1 97.94 11 CYS B C 1
ATOM 673 O O . CYS B 1 11 ? 4.316 20.109 18.188 1 97.94 11 CYS B O 1
ATOM 675 N N . GLY B 1 12 ? 2.955 20.234 16.469 1 97.12 12 GLY B N 1
ATOM 676 C CA . GLY B 1 12 ? 3.904 20.906 15.602 1 97.12 12 GLY B CA 1
ATOM 677 C C . GLY B 1 12 ? 4.578 19.984 14.602 1 97.12 12 GLY B C 1
ATOM 678 O O . GLY B 1 12 ? 5.156 20.438 13.617 1 97.12 12 GLY B O 1
ATOM 679 N N . SER B 1 13 ? 4.461 18.703 14.688 1 97.5 13 SER B N 1
ATOM 680 C CA . SER B 1 13 ? 5.137 17.719 13.844 1 97.5 13 SER B CA 1
ATOM 681 C C . SER B 1 13 ? 4.379 17.484 12.547 1 97.5 13 SER B C 1
ATOM 683 O O . SER B 1 13 ? 3.168 17.703 12.477 1 97.5 13 SER B O 1
ATOM 685 N N . PRO B 1 14 ? 5.102 17.062 11.539 1 96.81 14 PRO B N 1
ATOM 686 C CA . PRO B 1 14 ? 4.406 16.688 10.305 1 96.81 14 PRO B CA 1
ATOM 687 C C . PRO B 1 14 ? 3.51 15.461 10.477 1 96.81 14 PRO B C 1
ATOM 689 O O . PRO B 1 14 ? 3.852 14.547 11.219 1 96.81 14 PRO B O 1
ATOM 692 N N . LEU B 1 15 ? 2.422 15.477 9.773 1 97.75 15 LEU B N 1
ATOM 693 C CA . LEU B 1 15 ? 1.523 14.328 9.766 1 97.75 15 LEU B CA 1
ATOM 694 C C . LEU B 1 15 ? 1.852 13.391 8.609 1 97.75 15 LEU B C 1
ATOM 696 O O . LEU B 1 15 ? 2.25 13.836 7.531 1 97.75 15 LEU B O 1
ATOM 700 N N . ALA B 1 16 ? 1.64 12.125 8.867 1 97.44 16 ALA B N 1
ATOM 701 C CA . ALA B 1 16 ? 1.824 11.086 7.855 1 97.44 16 ALA B CA 1
ATOM 702 C C . ALA B 1 16 ? 0.481 10.578 7.344 1 97.44 16 ALA B C 1
ATOM 704 O O . ALA B 1 16 ? -0.526 10.641 8.055 1 97.44 16 ALA B O 1
ATOM 705 N N . PHE B 1 17 ? 0.542 10.148 6.141 1 97.56 17 PHE B N 1
ATOM 706 C CA . PHE B 1 17 ? -0.583 9.445 5.539 1 97.56 17 PHE B CA 1
ATOM 707 C C . PHE B 1 17 ? -0.668 8.016 6.066 1 97.56 17 PHE B C 1
ATOM 709 O O . PHE B 1 17 ? 0.324 7.281 6.055 1 97.56 17 PHE B O 1
ATOM 716 N N . ARG B 1 18 ? -1.779 7.582 6.551 1 97.19 18 ARG B N 1
ATOM 717 C CA . ARG B 1 18 ? -2.023 6.195 6.922 1 97.19 18 ARG B CA 1
ATOM 718 C C . ARG B 1 18 ? -3.232 5.633 6.184 1 97.19 18 ARG B C 1
ATOM 720 O O . ARG B 1 18 ? -4.32 6.215 6.23 1 97.19 18 ARG B O 1
ATOM 727 N N . GLY B 1 19 ? -2.982 4.578 5.5 1 96.69 19 GLY B N 1
ATOM 728 C CA . GLY B 1 19 ? -4.039 3.963 4.711 1 96.69 19 GLY B CA 1
ATOM 729 C C . GLY B 1 19 ? -3.529 2.902 3.752 1 96.69 19 GLY B C 1
ATOM 730 O O . GLY B 1 19 ? -2.502 2.271 4.008 1 96.69 19 GLY B O 1
ATOM 731 N N . TYR B 1 20 ? -4.324 2.684 2.754 1 96.25 20 TYR B N 1
ATOM 732 C CA . TYR B 1 20 ? -4.016 1.647 1.775 1 96.25 20 TYR B CA 1
ATOM 733 C C . TYR B 1 20 ? -3.352 2.244 0.54 1 96.25 20 TYR B C 1
ATOM 735 O O . TYR B 1 20 ? -3.867 3.199 -0.047 1 96.25 20 TYR B O 1
ATOM 743 N N . ILE B 1 21 ? -2.271 1.673 0.21 1 94 21 ILE B N 1
ATOM 744 C CA . ILE B 1 21 ? -1.629 1.955 -1.069 1 94 21 ILE B CA 1
ATOM 745 C C . ILE B 1 21 ? -1.801 0.761 -2.006 1 94 21 ILE B C 1
ATOM 747 O O . ILE B 1 21 ? -1.72 -0.391 -1.574 1 94 21 ILE B O 1
ATOM 751 N N . TYR B 1 22 ? -2.189 1.109 -3.246 1 95 22 TYR B N 1
ATOM 752 C CA . TYR B 1 22 ? -2.271 0.061 -4.258 1 95 22 TYR B CA 1
ATOM 753 C C . TYR B 1 22 ? -0.903 -0.217 -4.867 1 95 22 TYR B C 1
ATOM 755 O O . TYR B 1 22 ? -0.196 0.709 -5.27 1 95 22 TYR B O 1
ATOM 763 N N . ALA B 1 23 ? -0.522 -1.521 -4.863 1 95 23 ALA B N 1
ATOM 764 C CA . ALA B 1 23 ? 0.842 -1.817 -5.293 1 95 23 ALA B CA 1
ATOM 765 C C . ALA B 1 23 ? 0.937 -3.221 -5.883 1 95 23 ALA B C 1
ATOM 767 O O . ALA B 1 23 ? 0.026 -4.035 -5.715 1 95 23 ALA B O 1
ATOM 768 N N . VAL B 1 24 ? 1.978 -3.375 -6.625 1 94.25 24 VAL B N 1
ATOM 769 C CA . VAL B 1 24 ? 2.439 -4.699 -7.031 1 94.25 24 VAL B CA 1
ATOM 770 C C . VAL B 1 24 ? 3.709 -5.062 -6.266 1 94.25 24 VAL B C 1
ATOM 772 O O . VAL B 1 24 ? 4.625 -4.246 -6.152 1 94.25 24 VAL B O 1
ATOM 775 N N . THR B 1 25 ? 3.689 -6.246 -5.68 1 94.56 25 THR B N 1
ATOM 776 C CA . THR B 1 25 ? 4.871 -6.664 -4.938 1 94.56 25 THR B CA 1
ATOM 777 C C . THR B 1 25 ? 5.074 -8.172 -5.051 1 94.56 25 THR B C 1
ATOM 779 O O . THR B 1 25 ? 4.172 -8.898 -5.48 1 94.56 25 THR B O 1
ATOM 782 N N . GLY B 1 26 ? 6.23 -8.562 -4.711 1 94.69 26 GLY B N 1
ATOM 783 C CA . GLY B 1 26 ? 6.516 -9.984 -4.762 1 94.69 26 GLY B CA 1
ATOM 784 C C . GLY B 1 26 ? 5.832 -10.773 -3.66 1 94.69 26 GLY B C 1
ATOM 785 O O . GLY B 1 26 ? 5.34 -10.195 -2.691 1 94.69 26 GLY B O 1
ATOM 786 N N . VAL B 1 27 ? 5.859 -12.078 -3.83 1 96.12 27 VAL B N 1
ATOM 787 C CA . VAL B 1 27 ? 5.41 -13.016 -2.803 1 96.12 27 VAL B CA 1
ATOM 788 C C . VAL B 1 27 ? 6.617 -13.648 -2.121 1 96.12 27 VAL B C 1
ATOM 790 O O . VAL B 1 27 ? 7.52 -14.164 -2.791 1 96.12 27 VAL B O 1
ATOM 793 N N . THR B 1 28 ? 6.633 -13.602 -0.828 1 94.81 28 THR B N 1
ATOM 794 C CA . THR B 1 28 ? 7.777 -14.102 -0.077 1 94.81 28 THR B CA 1
ATOM 795 C C . THR B 1 28 ? 7.746 -15.625 -0 1 94.81 28 THR B C 1
ATOM 797 O O . THR B 1 28 ? 6.758 -16.25 -0.389 1 94.81 28 THR B O 1
ATOM 800 N N . GLN B 1 29 ? 8.828 -16.156 0.587 1 94.38 29 GLN B N 1
ATOM 801 C CA . GLN B 1 29 ? 8.914 -17.609 0.783 1 94.38 29 GLN B CA 1
ATOM 802 C C . GLN B 1 29 ? 7.883 -18.094 1.801 1 94.38 29 GLN B C 1
ATOM 804 O O . GLN B 1 29 ? 7.555 -19.281 1.847 1 94.38 29 GLN B O 1
ATOM 809 N N . LYS B 1 30 ? 7.398 -17.141 2.59 1 93.31 30 LYS B N 1
ATOM 810 C CA . LYS B 1 30 ? 6.402 -17.5 3.6 1 93.31 30 LYS B CA 1
ATOM 811 C C . LYS B 1 30 ? 4.988 -17.328 3.057 1 93.31 30 LYS B C 1
ATOM 813 O O . LYS B 1 30 ? 4.012 -17.484 3.795 1 93.31 30 LYS B O 1
ATOM 818 N N . GLY B 1 31 ? 4.902 -16.938 1.777 1 94.94 31 GLY B N 1
ATOM 819 C CA . GLY B 1 31 ? 3.594 -16.859 1.144 1 94.94 31 GLY B CA 1
ATOM 820 C C . GLY B 1 31 ? 2.854 -15.57 1.437 1 94.94 31 GLY B C 1
ATOM 821 O O . GLY B 1 31 ? 1.622 -15.539 1.414 1 94.94 31 GLY B O 1
ATOM 822 N N . LEU B 1 32 ? 3.562 -14.578 1.86 1 94.31 32 LEU B N 1
ATOM 823 C CA . LEU B 1 32 ? 2.998 -13.258 2.143 1 94.31 32 LEU B CA 1
ATOM 824 C C . LEU B 1 32 ? 3.492 -12.227 1.135 1 94.31 32 LEU B C 1
ATOM 826 O O . LEU B 1 32 ? 4.516 -12.438 0.481 1 94.31 32 LEU B O 1
ATOM 830 N N . PRO B 1 33 ? 2.678 -11.203 0.989 1 94.69 33 PRO B N 1
ATOM 831 C CA . PRO B 1 33 ? 3.252 -10.133 0.167 1 94.69 33 PRO B CA 1
ATOM 832 C C . PRO B 1 33 ? 4.562 -9.594 0.734 1 94.69 33 PRO B C 1
ATOM 834 O O . PRO B 1 33 ? 4.703 -9.453 1.952 1 94.69 33 PRO B O 1
ATOM 837 N N . SER B 1 34 ? 5.438 -9.328 -0.188 1 92.12 34 SER B N 1
ATOM 838 C CA . SER B 1 34 ? 6.688 -8.711 0.244 1 92.12 34 SER B CA 1
ATOM 839 C C . SER B 1 34 ? 6.477 -7.258 0.656 1 92.12 34 SER B C 1
ATOM 841 O O . SER B 1 34 ? 5.867 -6.48 -0.083 1 92.12 34 SER B O 1
ATOM 843 N N . MET B 1 35 ? 7.012 -7.02 1.787 1 83.75 35 MET B N 1
ATOM 844 C CA . MET B 1 35 ? 6.91 -5.648 2.277 1 83.75 35 MET B CA 1
ATOM 845 C C . MET B 1 35 ? 8.133 -4.832 1.868 1 83.75 35 MET B C 1
ATOM 847 O O . MET B 1 35 ? 8.203 -3.633 2.143 1 83.75 35 MET B O 1
ATOM 851 N N . TYR B 1 36 ? 8.938 -5.664 1.188 1 78.69 36 TYR B N 1
ATOM 852 C CA . TYR B 1 36 ? 10.156 -5.012 0.727 1 78.69 36 TYR B CA 1
ATOM 853 C C . TYR B 1 36 ? 9.984 -4.469 -0.686 1 78.69 36 TYR B C 1
ATOM 855 O O . TYR B 1 36 ? 9.656 -5.215 -1.61 1 78.69 36 TYR B O 1
ATOM 863 N N . ARG B 1 37 ? 9.938 -3.219 -0.897 1 77.5 37 ARG B N 1
ATOM 864 C CA . ARG B 1 37 ? 9.953 -2.449 -2.137 1 77.5 37 ARG B CA 1
ATOM 865 C C . ARG B 1 37 ? 8.672 -2.666 -2.93 1 77.5 37 ARG B C 1
ATOM 867 O O . ARG B 1 37 ? 8.711 -3.086 -4.09 1 77.5 37 ARG B O 1
ATOM 874 N N . PRO B 1 38 ? 7.551 -2.576 -2.365 1 86.19 38 PRO B N 1
ATOM 875 C CA . PRO B 1 38 ? 6.34 -2.576 -3.191 1 86.19 38 PRO B CA 1
ATOM 876 C C . PRO B 1 38 ? 6.363 -1.496 -4.27 1 86.19 38 PRO B C 1
ATOM 878 O O . PRO B 1 38 ? 7 -0.456 -4.098 1 86.19 38 PRO B O 1
ATOM 881 N N . LEU B 1 39 ? 5.836 -1.852 -5.41 1 89.31 39 LEU B N 1
ATOM 882 C CA . LEU B 1 39 ? 5.684 -0.879 -6.488 1 89.31 39 LEU B CA 1
ATOM 883 C C . LEU B 1 39 ? 4.297 -0.246 -6.457 1 89.31 39 LEU B C 1
ATOM 885 O O . LEU B 1 39 ? 3.328 -0.837 -6.941 1 89.31 39 LEU B O 1
ATOM 889 N N . PRO B 1 40 ? 4.266 0.891 -5.918 1 89.62 40 PRO B N 1
ATOM 890 C CA . PRO B 1 40 ? 2.953 1.536 -5.812 1 89.62 40 PRO B CA 1
ATOM 891 C C . PRO B 1 40 ? 2.422 2.021 -7.156 1 89.62 40 PRO B C 1
ATOM 893 O O . PRO B 1 40 ? 3.201 2.439 -8.016 1 89.62 40 PRO B O 1
ATOM 896 N N . ILE B 1 41 ? 1.202 1.918 -7.332 1 89 41 ILE B N 1
ATOM 897 C CA . ILE B 1 41 ? 0.482 2.533 -8.445 1 89 41 ILE B CA 1
ATOM 898 C C . ILE B 1 41 ? -0.264 3.771 -7.949 1 89 41 ILE B C 1
ATOM 900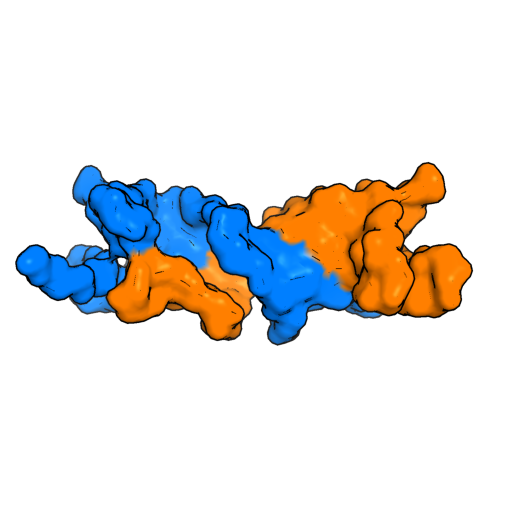 O O . ILE B 1 41 ? -1.148 3.672 -7.098 1 89 41 ILE B O 1
ATOM 904 N N . LYS B 1 42 ? 0.062 4.828 -8.602 1 86.12 42 LYS B N 1
ATOM 905 C CA . LYS B 1 42 ? -0.427 6.121 -8.133 1 86.12 42 LYS B CA 1
ATOM 906 C C . LYS B 1 42 ? -1.908 6.301 -8.453 1 86.12 42 LYS B C 1
ATOM 908 O O . LYS B 1 42 ? -2.389 5.82 -9.484 1 86.12 42 LYS B O 1
ATOM 913 N N . GLY B 1 43 ? -2.545 7.02 -7.551 1 87.69 43 GLY B N 1
ATOM 914 C CA . GLY B 1 43 ? -3.904 7.453 -7.828 1 87.69 43 GLY B CA 1
ATOM 915 C C . GLY B 1 43 ? -4.957 6.508 -7.281 1 87.69 43 GLY B C 1
ATOM 916 O O . GLY B 1 43 ? -6.156 6.773 -7.398 1 87.69 43 GLY B O 1
ATOM 917 N N . LEU B 1 44 ? -4.523 5.418 -6.688 1 91.75 44 LEU B N 1
ATOM 918 C CA . LEU B 1 44 ? -5.488 4.434 -6.211 1 91.75 44 LEU B CA 1
ATOM 919 C C . LEU B 1 44 ? -5.43 4.309 -4.691 1 91.75 44 LEU B C 1
ATOM 921 O O . LEU B 1 44 ? -6.035 3.4 -4.113 1 91.75 44 LEU B O 1
ATOM 925 N N . GLU B 1 45 ? -4.691 5.148 -4.09 1 92.81 45 GLU B N 1
ATOM 926 C CA . GLU B 1 45 ? -4.547 5.102 -2.637 1 92.81 45 GLU B CA 1
ATOM 927 C C . GLU B 1 45 ? -5.852 5.477 -1.94 1 92.81 45 GLU B C 1
ATOM 929 O O . GLU B 1 45 ? -6.633 6.277 -2.463 1 92.81 45 GLU B O 1
ATOM 934 N N . LYS B 1 46 ? -6.02 4.852 -0.798 1 94.62 46 LYS B N 1
ATOM 935 C CA . LYS B 1 46 ? -7.152 5.141 0.077 1 94.62 46 LYS B CA 1
ATOM 936 C C . LYS B 1 46 ? -6.68 5.512 1.479 1 94.62 46 LYS B C 1
ATOM 938 O O . LYS B 1 46 ? -6.242 4.648 2.242 1 94.62 46 LYS B O 1
ATOM 943 N N . GLY B 1 47 ? -6.879 6.691 1.759 1 95.88 47 GLY B N 1
ATOM 944 C CA . GLY B 1 47 ? -6.445 7.168 3.062 1 95.88 47 GLY B CA 1
ATOM 945 C C . GLY B 1 47 ? -7.453 6.895 4.164 1 95.88 47 GLY B C 1
ATOM 946 O O . GLY B 1 47 ? -8.656 7.074 3.969 1 95.88 47 GLY B O 1
ATOM 947 N N . GLU B 1 48 ? -6.988 6.449 5.246 1 96.81 48 GLU B N 1
ATOM 948 C CA . GLU B 1 48 ? -7.828 6.293 6.43 1 96.81 48 GLU B CA 1
ATOM 949 C C . GLU B 1 48 ? -7.73 7.512 7.34 1 96.81 48 GLU B C 1
ATOM 951 O O . GLU B 1 48 ? -8.75 8.078 7.746 1 96.81 48 GLU B O 1
ATOM 956 N N . ASP B 1 49 ? -6.527 7.91 7.691 1 97.94 49 ASP B N 1
ATOM 957 C CA . ASP B 1 49 ? -6.328 9.094 8.523 1 97.94 49 ASP B CA 1
ATOM 958 C C . ASP B 1 49 ? -4.918 9.656 8.352 1 97.94 49 ASP B C 1
ATOM 960 O O . ASP B 1 49 ? -4.137 9.148 7.547 1 97.94 49 ASP B O 1
ATOM 964 N N . LEU B 1 50 ? -4.742 10.828 8.961 1 98.44 50 LEU B N 1
ATOM 965 C CA . LEU B 1 50 ? -3.408 11.391 9.148 1 98.44 50 LEU B CA 1
ATOM 966 C C . LEU B 1 50 ? -2.887 11.102 10.547 1 98.44 50 LEU B C 1
ATOM 968 O O . LEU B 1 50 ? -3.617 11.25 11.531 1 98.44 50 LEU B O 1
ATOM 972 N N . PHE B 1 51 ? -1.625 10.719 10.617 1 97.81 51 PHE B N 1
ATOM 973 C CA . PHE B 1 51 ? -1.064 10.156 11.836 1 97.81 51 PHE B CA 1
ATOM 974 C C . PHE B 1 51 ? 0.207 10.898 12.242 1 97.81 51 PHE B C 1
ATOM 976 O O . PHE B 1 51 ? 1.062 11.18 11.398 1 97.81 51 PHE B O 1
ATOM 983 N N . CYS B 1 52 ? 0.26 11.188 13.508 1 98.06 52 CYS B N 1
ATOM 984 C CA . CYS B 1 52 ? 1.478 11.789 14.047 1 98.06 52 CYS B CA 1
ATOM 985 C C . CYS B 1 52 ? 2.357 10.742 14.711 1 98.06 52 CYS B C 1
ATOM 987 O O . CYS B 1 52 ? 1.961 10.133 15.711 1 98.06 52 CYS B O 1
ATOM 989 N N . TRP B 1 53 ? 3.615 10.656 14.297 1 96.06 53 TRP B N 1
ATOM 990 C CA . TRP B 1 53 ? 4.535 9.68 14.867 1 96.06 53 TRP B CA 1
ATOM 991 C C . TRP B 1 53 ? 5.02 10.117 16.25 1 96.06 53 TRP B C 1
ATOM 993 O O . TRP B 1 53 ? 5.41 9.289 17.062 1 96.06 53 TRP B O 1
ATOM 1003 N N . HIS B 1 54 ? 4.922 11.359 16.406 1 97.56 54 HIS B N 1
ATOM 1004 C CA . HIS B 1 54 ? 5.477 11.906 17.641 1 97.56 54 HIS B CA 1
ATOM 1005 C C . HIS B 1 54 ? 4.508 11.719 18.812 1 97.56 54 HIS B C 1
ATOM 1007 O O . HIS B 1 54 ? 4.867 11.125 19.828 1 97.56 54 HIS B O 1
ATOM 1013 N N . CYS B 1 55 ? 3.318 12.227 18.781 1 98.12 55 CYS B N 1
ATOM 1014 C CA . CYS B 1 55 ? 2.391 12.18 19.906 1 98.12 55 CYS B CA 1
ATOM 1015 C C . CYS B 1 55 ? 1.32 11.117 19.688 1 98.12 55 CYS B C 1
ATOM 1017 O O . CYS B 1 55 ? 0.462 10.906 20.547 1 98.12 55 CYS B O 1
ATOM 1019 N N . ARG B 1 56 ? 1.217 10.523 18.562 1 97.06 56 ARG B N 1
ATOM 1020 C CA . ARG B 1 56 ? 0.392 9.367 18.234 1 97.06 56 ARG B CA 1
ATOM 1021 C C . ARG B 1 56 ? -1.063 9.773 18.031 1 97.06 56 ARG B C 1
ATOM 1023 O O . ARG B 1 56 ? -1.952 8.922 18 1 97.06 56 ARG B O 1
ATOM 1030 N N . LYS B 1 57 ? -1.306 11.07 17.891 1 97.12 57 LYS B N 1
ATOM 1031 C CA . LYS B 1 57 ? -2.654 11.523 17.578 1 97.12 57 LYS B CA 1
ATOM 1032 C C . LYS B 1 57 ? -2.979 11.289 16.109 1 97.12 57 LYS B C 1
ATOM 1034 O O . LYS B 1 57 ? -2.09 11.352 15.25 1 97.12 57 LYS B O 1
ATOM 1039 N N . SER B 1 58 ? -4.25 11.055 15.859 1 97.62 58 SER B N 1
ATOM 1040 C CA . SER B 1 58 ? -4.75 10.906 14.492 1 97.62 58 SER B CA 1
ATOM 1041 C C . SER B 1 58 ? -5.773 11.984 14.156 1 97.62 58 SER B C 1
ATOM 1043 O O . SER B 1 58 ? -6.445 12.508 15.047 1 97.62 58 SER B O 1
ATOM 1045 N N . TYR B 1 59 ? -5.832 12.281 12.891 1 98.19 59 TYR B N 1
ATOM 1046 C CA . TYR B 1 59 ? -6.762 13.281 12.383 1 98.19 59 TYR B CA 1
ATOM 1047 C C . TYR B 1 59 ? -7.5 12.766 11.156 1 98.19 59 TYR B C 1
ATOM 1049 O O . TYR B 1 59 ? -6.98 11.93 10.414 1 98.19 59 TYR B O 1
ATOM 1057 N N . GLU B 1 60 ? -8.672 13.25 10.922 1 97.94 60 GLU B N 1
ATOM 1058 C CA . GLU B 1 60 ? -9.406 12.938 9.695 1 97.94 60 GLU B CA 1
ATOM 1059 C C . GLU B 1 60 ? -8.688 13.484 8.469 1 97.94 60 GLU B C 1
ATOM 1061 O O . GLU B 1 60 ? -8.203 14.617 8.477 1 97.94 60 GLU B O 1
ATOM 1066 N N . ILE B 1 61 ? -8.68 12.664 7.531 1 97.94 61 ILE B N 1
ATOM 1067 C CA . ILE B 1 61 ? -8.016 13.023 6.277 1 97.94 61 ILE B CA 1
ATOM 1068 C C . ILE B 1 61 ? -9.047 13.594 5.301 1 97.94 61 ILE B C 1
ATOM 1070 O O . ILE B 1 61 ? -10.172 13.109 5.219 1 97.94 61 ILE B O 1
ATOM 1074 N N . GLY B 1 62 ? -8.68 14.695 4.598 1 96.31 62 GLY B N 1
ATOM 1075 C CA . GLY B 1 62 ? -9.469 15.297 3.537 1 96.31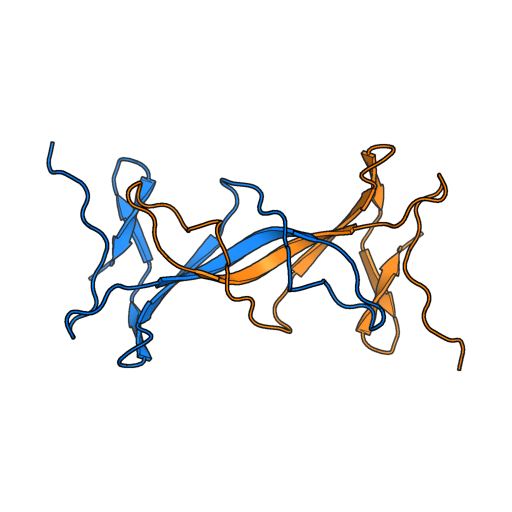 62 GLY B CA 1
ATOM 1076 C C . GLY B 1 62 ? -8.648 15.672 2.32 1 96.31 62 GLY B C 1
ATOM 1077 O O . GLY B 1 62 ? -7.469 15.32 2.229 1 96.31 62 GLY B O 1
ATOM 1078 N N . LYS B 1 63 ? -9.352 16.234 1.349 1 95.25 63 LYS B N 1
ATOM 1079 C CA . LYS B 1 63 ? -8.711 16.766 0.145 1 95.25 63 LYS B CA 1
ATOM 1080 C C . LYS B 1 63 ? -9.164 18.188 -0.145 1 95.25 63 LYS B C 1
ATOM 1082 O O . LYS B 1 63 ? -10.328 18.531 0.073 1 95.25 63 LYS B O 1
ATOM 1087 N N . ASP B 1 64 ? -8.195 18.984 -0.582 1 94.69 64 ASP B N 1
ATOM 1088 C CA . ASP B 1 64 ? -8.594 20.312 -1.02 1 94.69 64 ASP B CA 1
ATOM 1089 C C . ASP B 1 64 ? -9.109 20.281 -2.455 1 94.69 64 ASP B C 1
ATOM 1091 O O . ASP B 1 64 ? -9.328 19.219 -3.025 1 94.69 64 ASP B O 1
ATOM 1095 N N . GLN B 1 65 ? -9.289 21.453 -3.119 1 94.25 65 GLN B N 1
ATOM 1096 C CA . GLN B 1 65 ? -9.922 21.578 -4.43 1 94.25 65 GLN B CA 1
ATOM 1097 C C . GLN B 1 65 ? -9.047 20.953 -5.516 1 94.25 65 GLN B C 1
ATOM 1099 O O . GLN B 1 65 ? -9.555 20.562 -6.574 1 94.25 65 GLN B O 1
ATOM 1104 N N . LYS B 1 66 ? -7.695 20.844 -5.25 1 94.81 66 LYS B N 1
ATOM 1105 C CA . LYS B 1 66 ? -6.758 20.312 -6.238 1 94.81 66 LYS B CA 1
ATOM 1106 C C . LYS B 1 66 ? -6.438 18.844 -5.957 1 94.81 66 LYS B C 1
ATOM 1108 O O . LYS B 1 66 ? -5.543 18.281 -6.582 1 94.81 66 LYS B O 1
ATOM 1113 N N . GLY B 1 67 ? -7.07 18.297 -4.934 1 93.38 67 GLY B N 1
ATOM 1114 C CA . GLY B 1 67 ? -6.895 16.891 -4.621 1 93.38 67 GLY B CA 1
ATOM 1115 C C . GLY B 1 67 ? -5.734 16.625 -3.678 1 93.38 67 GLY B C 1
ATOM 1116 O O . GLY B 1 67 ? -5.309 15.484 -3.508 1 93.38 67 GLY B O 1
ATOM 1117 N N . ARG B 1 68 ? -5.258 17.719 -3.068 1 95.38 68 ARG B N 1
ATOM 1118 C CA . ARG B 1 68 ? -4.125 17.578 -2.16 1 95.38 68 ARG B CA 1
ATOM 1119 C C . ARG B 1 68 ? -4.598 17.219 -0.75 1 95.38 68 ARG B C 1
ATOM 1121 O O . ARG B 1 68 ? -5.637 17.703 -0.303 1 95.38 68 ARG B O 1
ATOM 1128 N N . ILE B 1 69 ? -3.785 16.438 -0.092 1 97.06 69 ILE B N 1
ATOM 1129 C CA . ILE B 1 69 ? -4.117 15.953 1.245 1 97.06 69 ILE B CA 1
ATOM 1130 C C . ILE B 1 69 ? -4.133 17.125 2.223 1 97.06 69 ILE B C 1
ATOM 1132 O O . ILE B 1 69 ? -3.18 17.906 2.279 1 97.06 69 ILE B O 1
ATOM 1136 N N . VAL B 1 70 ? -5.199 17.172 3.023 1 97.12 70 VAL B N 1
ATOM 1137 C CA . VAL B 1 70 ? -5.309 18.156 4.09 1 97.12 70 VAL B CA 1
ATOM 1138 C C . VAL B 1 70 ? -5.902 17.516 5.34 1 97.12 70 VAL B C 1
ATOM 1140 O O . VAL B 1 70 ? -6.496 16.438 5.262 1 97.12 70 VAL B O 1
ATOM 1143 N N . ARG B 1 71 ? -5.633 18.141 6.422 1 96.12 71 ARG B N 1
ATOM 1144 C CA . ARG B 1 71 ? -6.254 17.75 7.688 1 96.12 71 ARG B CA 1
ATOM 1145 C C . ARG B 1 71 ? -7.645 18.359 7.824 1 96.12 71 ARG B C 1
ATOM 1147 O O . ARG B 1 71 ? -7.828 19.562 7.582 1 96.12 71 ARG B O 1
ATOM 1154 N N . VAL B 1 72 ? -8.633 17.359 8.094 1 91.88 72 VAL B N 1
ATOM 1155 C CA . VAL B 1 72 ? -9.977 17.859 8.352 1 91.88 72 VAL B CA 1
ATOM 1156 C C . VAL B 1 72 ? -10.141 18.172 9.836 1 91.88 72 VAL B C 1
ATOM 1158 O O . VAL B 1 72 ? -9.75 17.359 10.688 1 91.88 72 VAL B O 1
ATOM 1161 N N . ASN B 1 73 ? -10.227 19.422 10.312 1 72.56 73 ASN B N 1
ATOM 1162 C CA . ASN B 1 73 ? -10.336 19.938 11.672 1 72.56 73 ASN B CA 1
ATOM 1163 C C . ASN B 1 73 ? -11.414 19.203 12.469 1 72.56 73 ASN B C 1
ATOM 1165 O O . ASN B 1 73 ? -12.453 18.844 11.922 1 72.56 73 ASN B O 1
#

Radius of gyration: 17.78 Å; Cα contacts (8 Å, |Δi|>4): 327; chains: 2; bounding box: 20×62×40 Å

Sequence (146 aa):
MAKYEKPRCDCGSPLAFRGYIYAVTGVTQKGLPSMYRPLPIKGLEKGEDLFCWHCRKSYEIGKDQKGRIVRVNMAKYEKPRCDCGSPLAFRGYIYAVTGVTQKGLPSMYRPLPIKGLEKGEDLFCWHCRKSYEIGKDQKGRIVRVN